Protein AF-A0A6C0IHT8-F1 (afdb_monomer)

Organism: NCBI:txid1070528

Foldseek 3Di:
DDDDDDDPDPDDDDPLNVLVVVVVVVLVVVQWDWDDDDQWIWTAHPPPRDIDIAGVVRVSVVSVVVVVVPDD

Solvent-accessible surface area (backbone atoms only — not comparable to full-atom values): 4566 Å² total; per-residue (Å²): 136,90,82,85,79,93,60,102,54,96,74,82,76,53,70,68,57,53,49,52,51,51,53,54,50,53,41,45,79,72,60,34,45,78,45,80,52,94,67,28,41,35,39,37,30,86,90,75,74,50,72,49,79,36,44,49,69,54,49,51,48,51,54,56,60,61,60,68,73,78,76,130

pLDDT: mean 76.49, std 15.01, range [34.34, 93.19]

Mean predicted aligned error: 9.0 Å

Radius of gyration: 14.14 Å; Cα contacts (8 Å, |Δi|>4): 57; chains: 1; bounding box: 31×37×29 Å

Structure (mmCIF, N/CA/C/O backbone):
data_AF-A0A6C0IHT8-F1
#
_entry.id   AF-A0A6C0IHT8-F1
#
loop_
_atom_site.group_PDB
_atom_site.id
_atom_site.type_symbol
_atom_site.label_atom_id
_atom_site.label_alt_id
_atom_site.label_comp_id
_atom_site.label_asym_id
_atom_site.label_entity_id
_atom_site.label_seq_id
_atom_site.pdbx_PDB_ins_code
_atom_site.Cartn_x
_atom_site.Cartn_y
_atom_site.Cartn_z
_atom_site.occupancy
_atom_site.B_iso_or_equiv
_atom_site.auth_seq_id
_atom_site.auth_comp_id
_atom_site.auth_asym_id
_atom_site.auth_atom_id
_atom_site.pdbx_PDB_model_num
ATOM 1 N N . MET A 1 1 ? 18.742 7.752 -8.071 1.00 49.25 1 MET A N 1
ATOM 2 C CA . MET A 1 1 ? 19.105 7.093 -6.798 1.00 49.25 1 MET A CA 1
ATOM 3 C C . MET A 1 1 ? 19.259 5.612 -7.093 1.00 49.25 1 MET A C 1
ATOM 5 O O . MET A 1 1 ? 18.295 5.018 -7.553 1.00 49.25 1 MET A O 1
ATOM 9 N N . ASN A 1 2 ? 20.452 5.048 -6.903 1.00 38.56 2 ASN A N 1
ATOM 10 C CA . ASN A 1 2 ? 20.690 3.620 -7.111 1.00 38.56 2 ASN A CA 1
ATOM 11 C C . ASN A 1 2 ? 20.578 2.933 -5.751 1.00 38.56 2 ASN A C 1
ATOM 13 O O . ASN A 1 2 ? 21.408 3.173 -4.880 1.00 38.56 2 ASN A O 1
ATOM 17 N N . ILE A 1 3 ? 19.526 2.142 -5.554 1.00 58.00 3 ILE A N 1
ATOM 18 C CA . ILE A 1 3 ? 19.381 1.291 -4.372 1.00 58.00 3 ILE A CA 1
ATOM 19 C C . ILE A 1 3 ? 19.729 -0.125 -4.828 1.00 58.00 3 ILE A C 1
ATOM 21 O O . ILE A 1 3 ? 18.995 -0.710 -5.621 1.00 58.00 3 ILE A O 1
ATOM 25 N N . CYS A 1 4 ? 20.868 -0.646 -4.37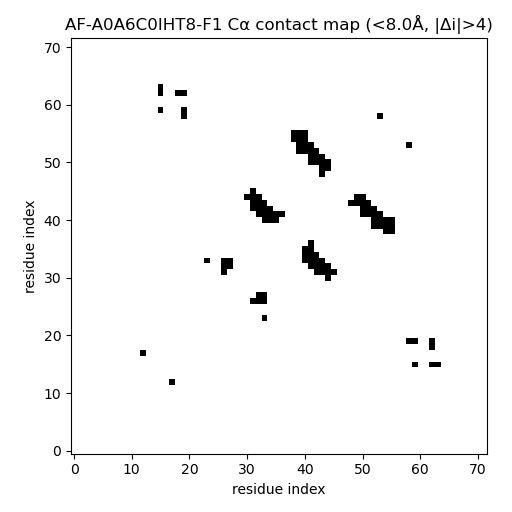1 1.00 49.31 4 CYS A N 1
ATOM 26 C CA . CYS A 1 4 ? 21.247 -2.039 -4.590 1.00 49.31 4 CYS A CA 1
ATOM 27 C C . CYS A 1 4 ? 20.684 -2.889 -3.451 1.00 49.31 4 CYS A C 1
ATOM 29 O O . CYS A 1 4 ? 21.035 -2.679 -2.292 1.00 49.31 4 CYS A O 1
ATOM 31 N N . ILE A 1 5 ? 19.811 -3.834 -3.794 1.00 62.41 5 ILE A N 1
ATOM 32 C CA . ILE A 1 5 ? 19.294 -4.848 -2.876 1.00 62.41 5 ILE A CA 1
ATOM 33 C C . ILE A 1 5 ? 20.012 -6.146 -3.229 1.00 62.41 5 ILE A C 1
ATOM 35 O O . ILE A 1 5 ? 19.783 -6.709 -4.298 1.00 62.41 5 ILE A O 1
ATOM 39 N N . ASP A 1 6 ? 20.909 -6.585 -2.352 1.00 57.91 6 ASP A N 1
ATOM 40 C CA . ASP A 1 6 ? 21.643 -7.834 -2.531 1.00 57.91 6 ASP A CA 1
ATOM 41 C C . ASP A 1 6 ? 20.732 -8.997 -2.110 1.00 57.91 6 ASP A C 1
ATOM 43 O O . ASP A 1 6 ? 20.450 -9.196 -0.927 1.00 57.91 6 ASP A O 1
ATOM 47 N N . THR A 1 7 ? 20.175 -9.705 -3.094 1.00 58.19 7 THR A N 1
ATOM 48 C CA . THR A 1 7 ? 19.378 -10.918 -2.874 1.00 58.19 7 THR A CA 1
ATOM 49 C C . THR A 1 7 ? 20.039 -12.071 -3.608 1.00 58.19 7 THR A C 1
ATOM 51 O O . THR A 1 7 ? 20.419 -11.954 -4.768 1.00 58.19 7 THR A O 1
ATOM 54 N N . THR A 1 8 ? 20.169 -13.211 -2.931 1.00 63.16 8 THR A N 1
ATOM 55 C CA . THR A 1 8 ? 20.818 -14.435 -3.434 1.00 63.16 8 THR A CA 1
ATOM 56 C C . THR A 1 8 ? 20.018 -15.164 -4.528 1.00 63.16 8 THR A C 1
ATOM 58 O O . THR A 1 8 ? 20.398 -16.248 -4.961 1.00 63.16 8 THR A O 1
ATOM 61 N N . LEU A 1 9 ? 18.917 -14.569 -4.991 1.00 58.94 9 LEU A N 1
ATOM 62 C CA . LEU A 1 9 ? 18.027 -15.019 -6.060 1.00 58.94 9 LEU A CA 1
ATOM 63 C C . LEU A 1 9 ? 17.792 -13.820 -6.990 1.00 58.94 9 LEU A C 1
ATOM 65 O O . LEU A 1 9 ? 17.703 -12.697 -6.504 1.00 58.94 9 LEU A O 1
ATOM 69 N N . GLU A 1 10 ? 17.674 -14.040 -8.303 1.00 66.38 10 GLU A N 1
ATOM 70 C CA . GLU A 1 10 ? 17.453 -13.008 -9.341 1.00 66.38 10 GLU A CA 1
ATOM 71 C C . GLU A 1 10 ? 16.077 -12.303 -9.249 1.00 66.38 10 GLU A C 1
ATOM 73 O O . GLU A 1 10 ? 15.355 -12.122 -10.231 1.00 66.38 10 GLU A O 1
ATOM 78 N N . THR A 1 11 ? 15.658 -11.897 -8.058 1.00 66.25 11 THR A N 1
ATOM 79 C CA . THR A 1 11 ? 14.425 -11.156 -7.829 1.00 66.25 11 THR A CA 1
ATOM 80 C C . THR A 1 11 ? 14.622 -9.699 -8.226 1.00 66.25 11 THR A C 1
ATOM 82 O O . THR A 1 11 ? 15.133 -8.879 -7.467 1.00 66.25 11 THR A O 1
ATOM 85 N N . LYS A 1 12 ? 14.193 -9.356 -9.444 1.00 67.00 12 LYS A N 1
ATOM 86 C CA . LYS A 1 12 ? 14.072 -7.962 -9.882 1.00 67.00 12 LYS A CA 1
ATOM 87 C C . LYS A 1 12 ? 12.901 -7.310 -9.150 1.00 67.00 12 LYS A C 1
ATOM 89 O O . LYS A 1 12 ? 11.746 -7.586 -9.457 1.00 67.00 12 LYS A O 1
ATOM 94 N N . ILE A 1 13 ? 13.206 -6.443 -8.191 1.00 76.25 13 ILE A N 1
ATOM 95 C CA . ILE A 1 13 ? 12.225 -5.556 -7.561 1.00 76.25 13 ILE A CA 1
ATOM 96 C C . ILE A 1 13 ? 12.212 -4.256 -8.359 1.00 76.25 13 ILE A C 1
ATOM 98 O O . ILE A 1 13 ? 13.252 -3.613 -8.517 1.00 76.25 13 ILE A O 1
ATOM 102 N N . ASP A 1 14 ? 11.050 -3.871 -8.885 1.00 81.00 14 ASP A N 1
ATOM 103 C CA . ASP A 1 14 ? 10.930 -2.576 -9.543 1.00 81.00 14 ASP A CA 1
ATOM 104 C C . ASP A 1 14 ? 10.904 -1.427 -8.525 1.00 81.00 14 ASP A C 1
ATOM 106 O O . ASP A 1 14 ? 10.648 -1.581 -7.325 1.00 81.00 14 ASP A O 1
ATOM 110 N N . TYR A 1 15 ? 11.188 -0.231 -9.023 1.00 79.62 15 TYR A N 1
ATOM 111 C CA . TYR A 1 15 ? 11.273 0.959 -8.193 1.00 79.62 15 TYR A CA 1
ATOM 112 C C . TYR A 1 15 ? 9.940 1.311 -7.511 1.00 79.62 15 TYR A C 1
ATOM 114 O O . TYR A 1 15 ? 9.933 1.756 -6.364 1.00 79.62 15 TYR A O 1
ATOM 122 N N . ILE A 1 16 ? 8.807 1.079 -8.181 1.00 80.88 16 ILE A N 1
ATOM 123 C CA . ILE A 1 16 ? 7.472 1.362 -7.633 1.00 80.88 16 ILE A CA 1
ATOM 124 C C . ILE A 1 16 ? 7.210 0.475 -6.415 1.00 80.88 16 ILE A C 1
ATOM 126 O O . ILE A 1 16 ? 6.733 0.950 -5.385 1.00 80.88 16 ILE A O 1
ATOM 130 N N . THR A 1 17 ? 7.565 -0.801 -6.510 1.00 84.25 17 THR A N 1
ATOM 131 C CA . THR A 1 17 ? 7.449 -1.789 -5.441 1.00 84.25 17 THR A CA 1
ATOM 132 C C . THR A 1 17 ? 8.304 -1.385 -4.250 1.00 84.25 17 THR A C 1
ATOM 134 O O . THR A 1 17 ? 7.807 -1.363 -3.126 1.00 84.25 17 THR A O 1
ATOM 137 N N . LEU A 1 18 ? 9.550 -0.965 -4.479 1.00 84.69 18 LEU A N 1
ATOM 138 C CA . LEU A 1 18 ? 10.425 -0.4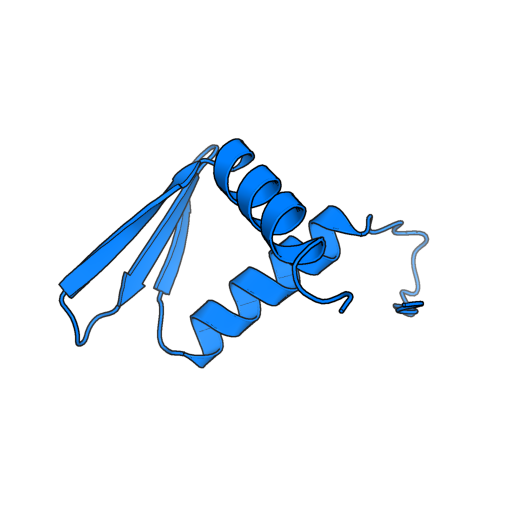95 -3.406 1.00 84.69 18 LEU A CA 1
ATOM 139 C C . LEU A 1 18 ? 9.851 0.728 -2.675 1.00 84.69 18 LEU A C 1
ATOM 141 O O . LEU A 1 18 ? 9.914 0.819 -1.450 1.00 84.69 18 LEU A O 1
ATOM 145 N N . GLN A 1 19 ? 9.249 1.657 -3.413 1.00 82.88 19 GLN A N 1
ATOM 146 C CA . GLN A 1 19 ? 8.636 2.850 -2.830 1.00 82.88 19 GLN A CA 1
ATOM 147 C C . GLN A 1 19 ? 7.345 2.529 -2.081 1.00 82.88 19 GLN A C 1
ATOM 149 O O . GLN A 1 19 ? 7.136 3.052 -0.987 1.00 82.88 19 GLN A O 1
ATOM 154 N N . LYS A 1 20 ? 6.524 1.604 -2.599 1.00 85.88 20 LYS A N 1
ATOM 155 C CA . LYS A 1 20 ? 5.394 1.032 -1.853 1.00 85.88 20 LYS A CA 1
ATOM 156 C C . LYS A 1 20 ? 5.887 0.439 -0.531 1.00 85.88 20 LYS A C 1
ATOM 158 O O . LYS A 1 20 ? 5.333 0.763 0.514 1.00 85.88 20 LYS A O 1
ATOM 163 N N . MET A 1 21 ? 6.959 -0.356 -0.545 1.00 88.50 21 MET A N 1
ATOM 164 C CA . MET A 1 21 ? 7.537 -0.941 0.673 1.00 88.50 21 MET A CA 1
ATOM 165 C C . MET A 1 21 ? 8.023 0.131 1.655 1.00 88.50 21 MET A C 1
ATOM 167 O O . MET A 1 21 ? 7.697 0.052 2.836 1.00 88.50 21 MET A O 1
ATOM 171 N N . LYS A 1 22 ? 8.731 1.163 1.176 1.00 86.56 22 LYS A N 1
ATOM 172 C CA . LYS A 1 22 ? 9.166 2.299 2.004 1.00 86.56 22 LYS A CA 1
ATOM 173 C C . LYS A 1 22 ? 7.982 3.033 2.638 1.00 86.56 22 LYS A C 1
ATOM 175 O O . LYS A 1 22 ? 8.019 3.337 3.825 1.00 86.56 22 LYS A O 1
ATOM 180 N N . PHE A 1 23 ? 6.935 3.312 1.864 1.00 86.25 23 PHE A N 1
ATOM 181 C CA . PHE A 1 23 ? 5.742 4.001 2.358 1.00 86.25 23 PHE A CA 1
ATOM 182 C C . PHE A 1 23 ? 5.034 3.191 3.448 1.00 86.25 23 PHE A C 1
ATOM 184 O O . PHE A 1 23 ? 4.735 3.715 4.519 1.00 86.25 23 PHE A O 1
ATOM 191 N N . LEU A 1 24 ? 4.830 1.894 3.198 1.00 90.31 24 LEU A N 1
ATOM 192 C CA . LEU A 1 24 ? 4.244 0.977 4.172 1.00 90.31 24 LEU A CA 1
ATOM 193 C C . LEU A 1 24 ? 5.083 0.909 5.450 1.00 90.31 24 LEU A C 1
ATOM 195 O O . LEU A 1 24 ? 4.530 1.007 6.541 1.00 90.31 24 LEU A O 1
ATOM 199 N N . TYR A 1 25 ? 6.406 0.801 5.319 1.00 90.62 25 TYR A N 1
ATOM 200 C CA . TYR A 1 25 ? 7.327 0.782 6.453 1.00 90.62 25 TYR A CA 1
ATOM 201 C C . TYR A 1 25 ? 7.214 2.056 7.302 1.00 90.62 25 TYR A C 1
ATOM 203 O O . TYR A 1 25 ? 7.026 1.980 8.512 1.00 90.62 25 TYR A O 1
ATOM 211 N N . ASN A 1 26 ? 7.232 3.230 6.667 1.00 87.00 26 ASN A N 1
ATOM 212 C CA . ASN A 1 26 ? 7.106 4.510 7.365 1.00 87.00 26 ASN A CA 1
ATOM 213 C C . ASN A 1 26 ? 5.775 4.648 8.122 1.00 87.00 26 ASN A C 1
ATOM 215 O O . ASN A 1 26 ? 5.738 5.207 9.219 1.00 87.00 26 ASN A O 1
ATOM 219 N N . ALA A 1 27 ? 4.677 4.143 7.556 1.00 88.56 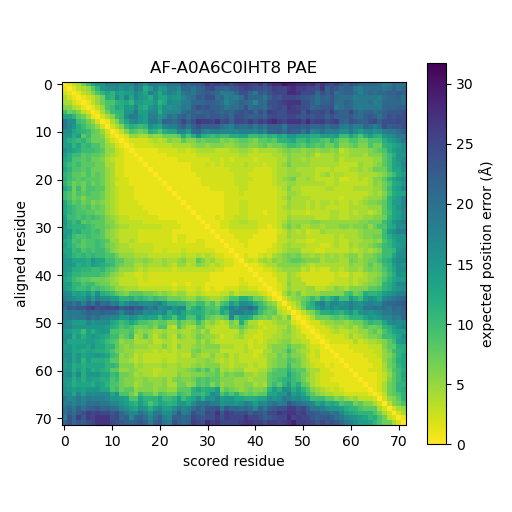27 ALA A N 1
ATOM 220 C CA . ALA A 1 27 ? 3.385 4.146 8.235 1.00 88.56 27 ALA A CA 1
ATOM 221 C C . ALA A 1 27 ? 3.418 3.283 9.509 1.00 88.56 27 ALA A C 1
ATOM 223 O O . ALA A 1 27 ? 2.922 3.701 10.555 1.00 88.56 27 ALA A O 1
ATOM 224 N N . LEU A 1 28 ? 4.056 2.112 9.449 1.00 90.31 28 LEU A N 1
ATOM 225 C CA . LEU A 1 28 ? 4.215 1.242 10.616 1.00 90.31 28 LEU A CA 1
ATOM 226 C C . LEU A 1 28 ? 5.064 1.912 11.711 1.00 90.31 28 LEU A C 1
ATOM 228 O O . LEU A 1 28 ? 4.637 1.943 12.864 1.00 90.31 28 LEU A O 1
ATOM 232 N N . GLU A 1 29 ? 6.199 2.525 11.354 1.00 91.62 29 GLU A N 1
ATOM 233 C CA . GLU A 1 29 ? 7.080 3.237 12.303 1.00 91.62 29 GLU A CA 1
ATOM 234 C C . GLU A 1 29 ? 6.391 4.428 12.990 1.00 91.62 29 GLU A C 1
ATOM 236 O O . GLU A 1 29 ? 6.733 4.802 14.109 1.00 91.62 29 GLU A O 1
ATOM 241 N N . THR A 1 30 ? 5.382 5.014 12.344 1.00 87.56 30 THR A N 1
ATOM 242 C CA . THR A 1 30 ? 4.582 6.122 12.894 1.00 87.56 30 THR A CA 1
ATOM 243 C C . THR A 1 30 ? 3.327 5.652 13.643 1.00 87.56 30 THR A C 1
ATOM 245 O O . THR A 1 30 ? 2.485 6.464 14.035 1.00 87.56 30 THR A O 1
ATOM 248 N N . GLY A 1 31 ? 3.208 4.343 13.894 1.00 87.25 31 GLY A N 1
ATOM 249 C CA . GLY A 1 31 ? 2.160 3.752 14.726 1.00 87.25 31 GLY A CA 1
ATOM 250 C C . GLY A 1 31 ? 0.853 3.442 13.994 1.00 87.25 31 GLY A C 1
ATOM 251 O O . GLY A 1 31 ? -0.160 3.169 14.647 1.00 87.25 31 GLY A O 1
ATOM 252 N N . TRP A 1 32 ? 0.843 3.470 12.658 1.00 91.50 32 TRP A N 1
ATOM 253 C CA . TRP A 1 32 ? -0.304 3.008 11.881 1.00 91.50 32 TRP A CA 1
ATOM 254 C C . TRP A 1 32 ? -0.351 1.483 11.821 1.00 91.50 32 TRP A C 1
ATOM 256 O O . TRP A 1 32 ? 0.656 0.794 11.707 1.00 91.50 32 TRP A O 1
ATOM 266 N N . THR A 1 33 ? -1.563 0.942 11.828 1.00 92.38 33 THR A N 1
ATOM 267 C CA . THR A 1 33 ? -1.846 -0.437 11.432 1.00 92.38 33 THR A CA 1
ATOM 268 C C . THR A 1 33 ? -2.227 -0.451 9.961 1.00 92.38 33 THR A C 1
ATOM 270 O O . THR A 1 33 ? -3.209 0.193 9.591 1.00 92.38 33 THR A O 1
ATOM 273 N N . VAL A 1 34 ? -1.507 -1.219 9.140 1.00 91.31 34 VAL A N 1
ATOM 274 C CA . VAL A 1 34 ? -1.840 -1.393 7.720 1.00 91.31 34 VAL A CA 1
ATOM 275 C C . VAL A 1 34 ? -2.413 -2.782 7.465 1.00 91.31 34 VAL A C 1
ATOM 277 O O . VAL A 1 34 ? -1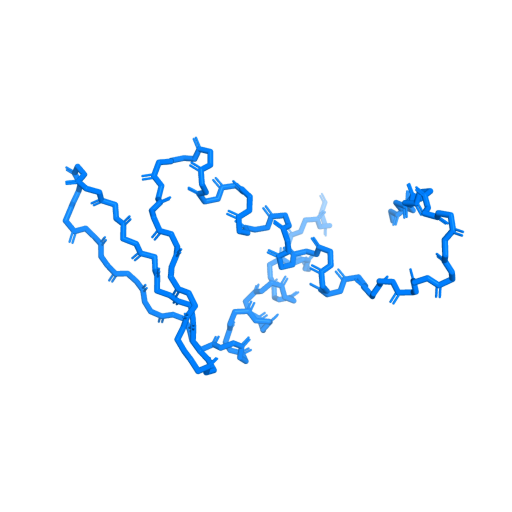.806 -3.789 7.819 1.00 91.31 34 VAL A O 1
ATOM 280 N N . VAL A 1 35 ? -3.576 -2.846 6.819 1.00 93.19 35 VAL A N 1
ATOM 281 C CA . VAL A 1 35 ? -4.232 -4.094 6.411 1.00 93.19 35 VAL A CA 1
ATOM 282 C C . VAL A 1 35 ? -4.421 -4.084 4.899 1.00 93.19 35 VAL A C 1
ATOM 284 O O . VAL A 1 35 ? -5.128 -3.222 4.376 1.00 93.19 35 VAL A O 1
ATOM 287 N N . LYS A 1 36 ? -3.837 -5.058 4.191 1.00 91.44 36 LYS A N 1
ATOM 288 C CA . LYS A 1 36 ? -4.155 -5.295 2.776 1.00 91.44 36 LYS A CA 1
ATOM 289 C C . LYS A 1 36 ? -5.445 -6.113 2.674 1.00 91.44 36 LYS A C 1
ATOM 291 O O . LYS A 1 36 ? -5.553 -7.169 3.295 1.00 91.44 36 LYS A O 1
ATOM 296 N N . LYS A 1 37 ? -6.416 -5.636 1.895 1.00 92.06 37 LYS A N 1
ATOM 297 C CA . LYS A 1 37 ? -7.631 -6.373 1.523 1.00 92.06 37 LYS A CA 1
ATOM 298 C C . LYS A 1 37 ? -7.859 -6.207 0.032 1.00 92.06 37 LYS A C 1
ATOM 300 O O . LYS A 1 37 ? -8.057 -5.082 -0.411 1.00 92.06 37 LYS A O 1
ATOM 305 N N . GLU A 1 38 ? -7.843 -7.316 -0.701 1.00 91.38 38 GLU A N 1
ATOM 306 C CA . GLU A 1 38 ? -8.008 -7.320 -2.160 1.00 91.38 38 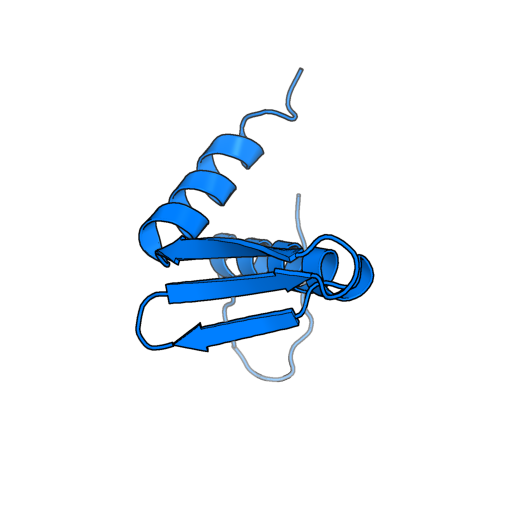GLU A CA 1
ATOM 307 C C . GLU A 1 38 ? -7.035 -6.325 -2.824 1.00 91.38 38 GLU A C 1
ATOM 309 O O . GLU A 1 38 ? -5.818 -6.441 -2.656 1.00 91.38 38 GLU A O 1
ATOM 314 N N . ASP A 1 39 ? -7.571 -5.330 -3.525 1.00 89.06 39 ASP A N 1
ATOM 315 C CA . ASP A 1 39 ? -6.870 -4.270 -4.238 1.00 89.06 39 ASP A CA 1
ATOM 316 C C . ASP A 1 39 ? -6.699 -2.992 -3.397 1.00 89.06 39 ASP A C 1
ATOM 318 O O . ASP A 1 39 ? -6.521 -1.908 -3.950 1.00 89.06 39 ASP A O 1
ATOM 322 N N . LYS A 1 40 ? -6.777 -3.080 -2.060 1.00 88.44 40 LYS A N 1
ATOM 323 C CA . LYS A 1 40 ? -6.756 -1.914 -1.160 1.00 88.44 40 LYS A CA 1
ATOM 324 C C . LYS A 1 40 ? -5.826 -2.096 0.028 1.00 88.44 40 LYS A C 1
ATOM 326 O O . LYS A 1 40 ? -5.669 -3.191 0.572 1.00 88.44 40 LYS A O 1
ATOM 331 N N . TYR A 1 41 ? -5.289 -0.975 0.490 1.00 91.50 41 TYR A N 1
ATOM 332 C CA . TYR A 1 41 ? -4.571 -0.848 1.750 1.00 91.50 41 TYR A CA 1
ATOM 333 C C . TYR A 1 41 ? -5.375 0.035 2.704 1.00 91.50 41 TYR A C 1
ATOM 335 O O . TYR A 1 41 ? -5.784 1.141 2.358 1.00 91.50 41 TYR A O 1
ATOM 343 N N . ILE A 1 42 ? -5.623 -0.474 3.907 1.00 90.56 42 ILE A N 1
ATO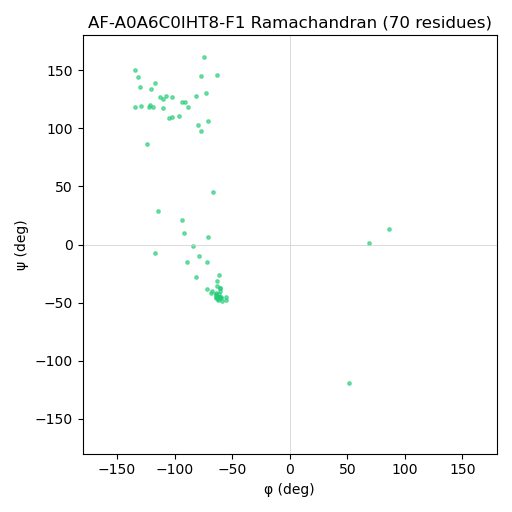M 344 C CA . ILE A 1 42 ? -6.376 0.212 4.956 1.00 90.56 42 ILE A CA 1
ATOM 345 C C . ILE A 1 42 ? -5.402 0.579 6.067 1.00 90.56 42 ILE A C 1
ATOM 347 O O . ILE A 1 42 ? -4.838 -0.313 6.699 1.00 90.56 42 ILE A O 1
ATOM 351 N N . PHE A 1 43 ? -5.250 1.870 6.321 1.00 91.38 43 PHE A N 1
ATOM 352 C CA . PHE A 1 43 ? -4.408 2.424 7.372 1.00 91.38 43 PHE A CA 1
ATOM 353 C C . PHE A 1 43 ? -5.316 2.849 8.529 1.00 91.38 43 PHE A C 1
ATOM 355 O O . PHE A 1 43 ? -6.296 3.557 8.318 1.00 91.38 43 PHE A O 1
ATOM 362 N N . ASN A 1 44 ? -5.032 2.388 9.747 1.00 89.12 44 ASN A N 1
ATOM 363 C CA . ASN A 1 44 ? -5.761 2.793 10.954 1.00 89.12 44 ASN A CA 1
ATOM 364 C C . ASN A 1 44 ? -4.778 3.211 12.049 1.00 89.12 44 ASN A C 1
ATOM 366 O O . ASN A 1 44 ? -3.829 2.471 12.312 1.00 89.12 44 ASN A O 1
ATOM 370 N N . LYS A 1 45 ? -5.032 4.320 12.747 1.00 85.94 45 LYS A N 1
ATOM 371 C CA . LYS A 1 45 ? -4.212 4.758 13.887 1.00 85.94 45 LYS A CA 1
ATOM 372 C C . LYS A 1 45 ? -5.047 4.812 15.161 1.00 85.94 45 LYS A C 1
ATOM 374 O O . LYS A 1 45 ? -6.027 5.543 15.269 1.00 85.94 45 LYS A O 1
ATOM 379 N N . LYS A 1 46 ? -4.656 4.003 16.152 1.00 71.06 46 LYS A N 1
ATOM 380 C CA . LYS A 1 46 ? -5.459 3.748 17.364 1.00 71.06 46 LYS A CA 1
ATOM 381 C C . LYS A 1 46 ? -5.695 4.988 18.231 1.00 71.06 46 LYS A C 1
ATOM 383 O O . LYS A 1 46 ? -6.722 5.058 18.893 1.00 71.06 46 LYS A O 1
ATOM 388 N N . HIS A 1 47 ? -4.752 5.929 18.244 1.00 69.69 47 HIS A N 1
ATOM 389 C CA . HIS A 1 47 ? -4.802 7.094 19.131 1.00 69.69 47 HIS A CA 1
ATOM 390 C C . HIS A 1 47 ? -5.540 8.307 18.547 1.00 69.69 47 HIS A C 1
ATOM 392 O O . HIS A 1 47 ? -5.915 9.187 19.312 1.00 69.69 47 HIS A O 1
ATOM 398 N N . GLU A 1 48 ? -5.800 8.336 17.239 1.00 62.62 48 GLU A N 1
ATOM 399 C CA . GLU A 1 48 ? -6.436 9.483 16.563 1.00 62.62 48 GLU A CA 1
ATOM 400 C C . GLU A 1 48 ? -7.803 9.131 15.949 1.00 62.62 48 GLU A C 1
ATOM 402 O O . GLU A 1 48 ? -8.524 10.014 15.502 1.00 62.62 48 GLU A O 1
ATOM 407 N N . GLY A 1 49 ? -8.202 7.850 15.940 1.00 66.50 49 GLY A N 1
ATOM 408 C CA . GLY A 1 49 ? -9.462 7.408 15.324 1.00 66.50 49 GLY A CA 1
ATOM 409 C C . GLY A 1 49 ? -9.475 7.513 13.793 1.00 66.50 49 GLY A C 1
ATOM 410 O O . GLY A 1 49 ? -10.476 7.168 13.163 1.00 66.50 49 GLY A O 1
ATOM 411 N N . GLU A 1 50 ? -8.369 7.951 13.192 1.00 72.12 50 GLU A N 1
ATOM 412 C CA . GLU A 1 50 ? -8.227 8.116 11.754 1.00 72.12 50 GLU A CA 1
ATOM 413 C C . GLU A 1 50 ? -8.116 6.760 11.052 1.00 72.12 50 GLU A C 1
ATOM 415 O O . GLU A 1 50 ? -7.338 5.870 11.429 1.00 72.12 50 GLU A O 1
ATOM 420 N N . LYS A 1 51 ? -8.940 6.614 10.013 1.00 79.44 51 LYS A N 1
ATOM 421 C CA . LYS A 1 51 ? -8.964 5.476 9.105 1.00 79.44 51 LYS A CA 1
ATOM 422 C C . LYS A 1 51 ? -8.906 5.993 7.683 1.00 79.44 51 LYS A C 1
ATOM 424 O O . LYS A 1 51 ? -9.837 6.649 7.223 1.00 79.44 51 LYS A O 1
ATOM 429 N N . GLU A 1 52 ? -7.867 5.599 6.970 1.00 80.12 52 GLU A N 1
ATOM 430 C CA . GLU A 1 52 ? -7.687 5.939 5.568 1.00 80.12 52 GLU A CA 1
ATOM 431 C C . GLU A 1 52 ? -7.684 4.668 4.717 1.00 80.12 52 GLU A C 1
ATOM 433 O O . GLU A 1 52 ? -7.140 3.628 5.102 1.00 80.12 52 GLU A O 1
ATOM 438 N N . ILE A 1 53 ? -8.340 4.725 3.557 1.00 82.38 53 ILE A N 1
ATOM 439 C CA . ILE A 1 53 ? -8.443 3.600 2.624 1.00 82.38 53 ILE A CA 1
ATOM 440 C C . ILE A 1 53 ? -7.871 4.044 1.288 1.00 82.38 53 ILE A C 1
ATOM 442 O O . ILE A 1 53 ? -8.418 4.928 0.633 1.00 82.38 53 ILE A O 1
ATOM 446 N N . TYR A 1 54 ? -6.815 3.367 0.862 1.00 81.25 54 TYR A N 1
ATOM 447 C CA . TYR A 1 54 ? -6.161 3.609 -0.412 1.00 81.25 54 TYR A CA 1
ATOM 448 C C . TYR A 1 54 ? -6.429 2.431 -1.343 1.00 81.25 54 TYR A C 1
ATOM 450 O O . TYR A 1 54 ? -6.132 1.285 -1.001 1.00 81.25 54 TYR A O 1
ATOM 458 N N . LEU A 1 55 ? -6.964 2.704 -2.535 1.00 84.38 55 LEU A N 1
ATOM 459 C CA . LEU A 1 55 ? -6.885 1.744 -3.639 1.00 84.38 55 LEU A CA 1
ATOM 460 C C . LEU A 1 55 ? -5.413 1.540 -3.998 1.00 84.38 55 LEU A C 1
ATOM 462 O O . LEU A 1 55 ? -4.630 2.482 -3.934 1.00 84.38 55 LEU A O 1
ATOM 466 N N . GLU A 1 56 ? -5.026 0.343 -4.413 1.00 83.06 56 GLU A N 1
ATOM 467 C CA . GLU A 1 56 ? -3.647 0.057 -4.801 1.00 83.06 56 GLU A CA 1
ATOM 468 C C . GLU A 1 56 ? -3.202 0.932 -5.985 1.00 83.06 56 GLU A C 1
ATOM 470 O O . GLU A 1 56 ? -2.076 1.430 -5.992 1.00 83.06 56 GLU A O 1
ATOM 475 N N . SER A 1 57 ? -4.107 1.193 -6.933 1.00 83.69 57 SER A N 1
ATOM 476 C CA . SER A 1 57 ? -3.886 2.129 -8.041 1.00 83.69 57 SER A CA 1
ATOM 477 C C . SER A 1 57 ? -3.689 3.566 -7.556 1.00 83.69 57 SER A C 1
ATOM 479 O O . SER A 1 57 ? -2.774 4.247 -8.012 1.00 83.69 57 SER A O 1
ATOM 4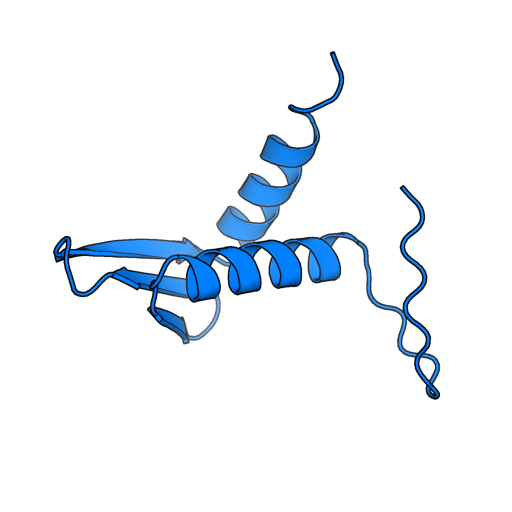81 N N . TYR A 1 58 ? -4.499 4.009 -6.593 1.00 83.69 58 TYR A N 1
ATOM 482 C CA . TYR A 1 58 ? -4.379 5.337 -5.999 1.00 83.69 58 TYR A CA 1
ATOM 483 C C . TYR A 1 58 ? -3.098 5.474 -5.169 1.00 83.69 58 TYR A C 1
ATOM 485 O O . TYR A 1 58 ? -2.405 6.470 -5.303 1.00 83.69 58 TYR A O 1
ATOM 493 N N . LEU A 1 59 ? -2.722 4.462 -4.381 1.00 84.19 59 LEU A N 1
ATOM 494 C CA . LEU A 1 59 ? -1.463 4.444 -3.632 1.00 84.19 59 LEU A CA 1
ATOM 495 C C . LEU A 1 59 ? -0.259 4.502 -4.576 1.00 84.19 59 LEU A C 1
ATOM 497 O O . LEU A 1 59 ? 0.695 5.233 -4.330 1.00 84.19 59 LEU A O 1
ATOM 501 N N . GLN A 1 60 ? -0.304 3.745 -5.673 1.00 83.50 60 GLN A N 1
ATOM 502 C CA . GLN A 1 60 ? 0.730 3.788 -6.698 1.00 83.50 60 GLN A CA 1
ATOM 503 C C . GLN A 1 60 ? 0.825 5.169 -7.346 1.00 83.50 60 GLN A C 1
ATOM 505 O O . GLN A 1 60 ? 1.929 5.693 -7.463 1.00 83.50 60 GLN A O 1
ATOM 510 N N . GLN A 1 61 ? -0.306 5.765 -7.729 1.00 80.69 61 GLN A N 1
ATOM 511 C CA . GLN A 1 61 ? -0.323 7.101 -8.316 1.00 80.69 61 GLN A CA 1
ATOM 512 C C . GLN A 1 61 ? 0.165 8.152 -7.315 1.00 80.69 61 GLN A C 1
ATOM 514 O O . GLN A 1 61 ? 1.043 8.934 -7.645 1.00 80.69 61 GLN A O 1
ATOM 519 N N . PHE A 1 62 ? -0.297 8.098 -6.067 1.00 79.94 62 PHE A N 1
ATOM 520 C CA . PHE A 1 62 ? 0.152 8.968 -4.983 1.00 79.94 62 PHE A CA 1
ATOM 521 C C . PHE A 1 62 ? 1.670 8.900 -4.791 1.00 79.94 62 PHE A C 1
ATOM 523 O O . PHE A 1 62 ? 2.332 9.931 -4.682 1.00 79.94 62 PHE A O 1
ATOM 530 N N . ILE A 1 63 ? 2.241 7.694 -4.786 1.00 79.31 63 ILE A N 1
ATOM 531 C CA . ILE A 1 63 ? 3.690 7.499 -4.699 1.00 79.31 63 ILE A CA 1
ATOM 532 C C . ILE A 1 63 ? 4.392 8.108 -5.919 1.00 79.31 63 ILE A C 1
ATOM 534 O O . ILE A 1 63 ? 5.400 8.787 -5.749 1.00 79.31 63 ILE A O 1
ATOM 538 N N . LEU A 1 64 ? 3.875 7.901 -7.134 1.00 76.81 64 LEU A N 1
ATOM 539 C CA . LEU A 1 64 ? 4.438 8.495 -8.351 1.00 76.81 64 LEU A CA 1
ATOM 540 C C . LEU A 1 64 ? 4.394 10.033 -8.306 1.00 76.81 64 LEU A C 1
ATOM 542 O O . LEU A 1 64 ? 5.410 10.672 -8.574 1.00 76.81 64 LEU A O 1
ATOM 546 N N . ASP A 1 65 ? 3.271 10.612 -7.886 1.00 74.19 65 ASP A N 1
ATOM 547 C CA . ASP A 1 65 ? 3.037 12.060 -7.847 1.00 74.19 65 ASP A CA 1
ATOM 548 C C . ASP A 1 65 ? 3.930 12.752 -6.803 1.00 74.19 65 ASP A C 1
ATOM 550 O O . ASP A 1 65 ? 4.519 13.806 -7.060 1.00 74.19 65 ASP A O 1
ATOM 554 N N . ASN A 1 66 ? 4.106 12.126 -5.634 1.00 66.06 66 ASN A N 1
ATOM 555 C CA . ASN A 1 66 ? 4.950 12.645 -4.553 1.00 66.06 66 ASN A CA 1
ATOM 556 C C . ASN A 1 66 ? 6.451 12.400 -4.779 1.00 66.06 66 ASN A C 1
ATOM 558 O O . ASN A 1 66 ? 7.284 12.961 -4.064 1.00 66.06 66 ASN A O 1
ATOM 562 N N . MET A 1 67 ? 6.832 11.599 -5.778 1.00 65.12 67 MET A N 1
ATOM 563 C CA . MET A 1 67 ? 8.238 11.430 -6.153 1.00 65.12 67 MET A CA 1
ATOM 564 C C . MET A 1 67 ? 8.769 12.554 -7.041 1.00 65.12 67 MET A C 1
ATOM 566 O O . MET A 1 67 ? 9.956 12.867 -6.958 1.00 65.12 67 MET A O 1
ATOM 570 N N . SER A 1 68 ? 7.915 13.211 -7.828 1.00 56.09 68 SER A N 1
ATOM 571 C CA . SER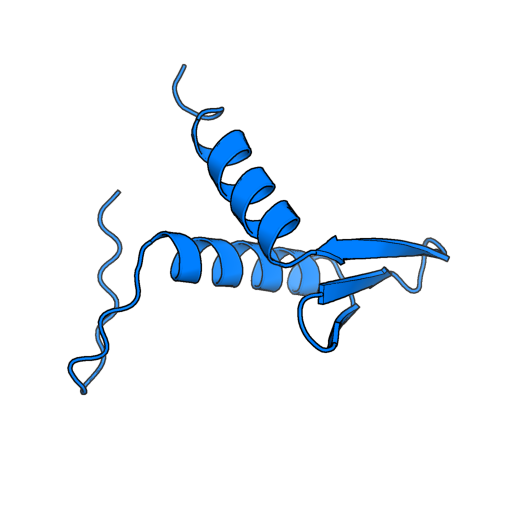 A 1 68 ? 8.281 14.415 -8.591 1.00 56.09 68 SER A CA 1
ATOM 572 C C . SER A 1 68 ? 8.471 15.668 -7.726 1.00 56.09 68 SER A C 1
ATOM 574 O O . SER A 1 68 ? 9.067 16.635 -8.188 1.00 56.09 68 SER A O 1
ATOM 576 N N . ALA A 1 69 ? 8.003 15.661 -6.473 1.00 50.25 69 ALA A N 1
ATOM 577 C CA . ALA A 1 69 ? 7.966 16.845 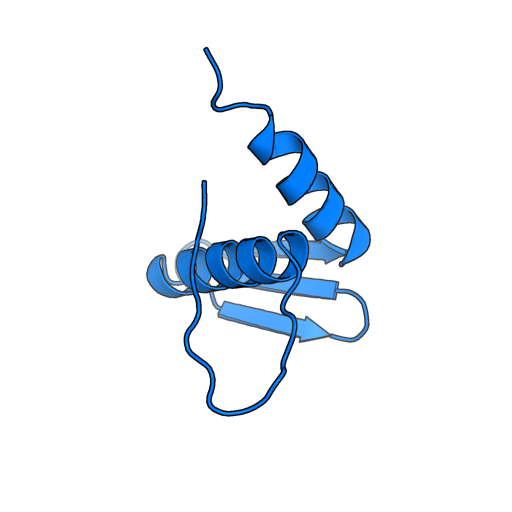-5.611 1.00 50.25 69 ALA A CA 1
ATOM 578 C C . ALA A 1 69 ? 9.275 17.151 -4.846 1.00 50.25 69 ALA A C 1
ATOM 580 O O . ALA A 1 69 ? 9.328 18.142 -4.129 1.00 50.25 69 ALA A O 1
ATOM 581 N N . ASN A 1 70 ? 10.333 16.338 -4.986 1.00 44.00 70 ASN A N 1
ATOM 582 C CA . ASN A 1 70 ? 11.617 16.530 -4.282 1.00 44.00 70 ASN A CA 1
ATOM 583 C C . ASN A 1 70 ? 12.804 16.847 -5.214 1.00 44.00 70 ASN A C 1
ATOM 585 O O . ASN A 1 70 ? 13.946 16.510 -4.903 1.00 44.00 70 ASN A O 1
ATOM 589 N N . ILE A 1 71 ? 12.558 17.485 -6.361 1.00 38.03 71 ILE A N 1
ATOM 590 C CA . ILE A 1 71 ? 13.625 18.056 -7.196 1.00 38.03 71 ILE A CA 1
ATOM 591 C C . ILE A 1 71 ? 13.325 19.545 -7.398 1.00 38.03 71 ILE A C 1
ATOM 593 O O . ILE A 1 71 ? 12.678 19.934 -8.368 1.00 38.03 71 ILE A O 1
ATOM 597 N N . SER A 1 72 ? 13.787 20.364 -6.453 1.00 34.34 72 SER A N 1
ATOM 598 C CA . SER A 1 72 ? 13.961 21.816 -6.584 1.00 34.34 72 SER A CA 1
ATOM 599 C C . SER A 1 72 ? 15.239 22.224 -5.873 1.00 34.34 72 SER A C 1
ATOM 601 O O . SER A 1 72 ? 15.373 21.797 -4.702 1.00 34.34 72 SER A O 1
#

Nearest PDB structures (foldseek):
  2czr-assembly1_A  TM=6.625E-01  e=2.882E+00  Thermococcus kodakarensis KOD1
  2ehb-assembly1_D  TM=4.364E-01  e=1.091E+00  Arabidopsis thaliana
  7n9i-assembly1_A  TM=5.604E-01  e=3.984E+00  Drosophila melanogaster

Secondary structure (DSSP, 8-state):
-------SS-----HHHHHHHHHHHHHHHTTEEEEEETTEEEEEETTT--EEEEEHHHHHHHHHHHHGGG--

Sequence (72 aa):
MNICIDTTLETKIDYITLQKMKFLYNALETGWTVVKKEDKYIFNKKHEGEKEIYLESYLQQFILDNMSANIS